Protein AF-A0AAN5CTG0-F1 (afdb_monomer)

Radius of gyration: 21.65 Å; Cα contacts (8 Å, |Δi|>4): 172; chains: 1; bounding box: 66×44×55 Å

Foldseek 3Di:
DDDDPVVVVVVVPPPPPLQAAKEWAWDWDDDPPDDIDIDTDIDGAPDSPQFKKKKAWDQDPVVRDIDIGIGTCPVVDPDADDDVVRRMGIDGGHHPVVDPPPCVVVVVVVVVVVVVVVVD

pLDDT: mean 75.94, std 18.67, range [44.91, 95.44]

Secondary structure (DSSP, 8-state):
-PPPTHHHHTTSS------PPEEEEEEEE--SSS--EEEEEEEE-SSTT--EEEEEEEE-TTT--EEEEEEE-TTS-SSSEEETTTTEEEEESTTGGG-SSTTHHHHHHHHHHHHHHT--

Solvent-accessible surface area (backbone atoms only — not comparable to full-atom values): 7291 Å² total; per-residue (Å²): 136,82,83,63,75,72,65,61,62,66,69,72,70,69,74,76,73,81,70,52,42,33,19,34,27,75,45,72,53,68,64,90,84,80,50,82,40,85,38,81,39,82,42,66,38,88,51,82,83,50,64,34,15,19,31,36,51,47,68,40,89,87,76,70,47,74,47,77,48,39,27,55,23,87,81,76,48,90,58,72,51,73,41,80,90,78,29,35,36,24,33,62,55,75,40,52,45,69,62,84,60,82,58,72,66,56,58,57,53,52,55,53,52,54,54,54,60,71,75,102

Structure (mmCIF, N/CA/C/O backbone):
data_AF-A0AAN5CTG0-F1
#
_entry.id   AF-A0AAN5CTG0-F1
#
loop_
_atom_site.group_PDB
_atom_site.id
_atom_site.type_symbol
_atom_site.label_atom_id
_atom_site.label_alt_id
_atom_site.label_comp_id
_atom_site.label_asym_id
_atom_site.label_entity_id
_atom_site.label_seq_id
_atom_site.pdbx_PDB_ins_code
_atom_site.Cartn_x
_atom_site.Cartn_y
_atom_site.Cartn_z
_atom_site.occupancy
_atom_site.B_iso_or_equiv
_atom_site.auth_seq_id
_atom_site.auth_comp_id
_atom_site.auth_asym_id
_atom_site.auth_atom_id
_atom_site.pdbx_PDB_model_num
ATOM 1 N N . GLN A 1 1 ? -47.597 23.504 26.389 1.00 46.47 1 GLN A N 1
ATOM 2 C CA . GLN A 1 1 ? -46.165 23.448 26.754 1.00 46.47 1 GLN A CA 1
ATOM 3 C C . GLN A 1 1 ? -45.370 23.237 25.472 1.00 46.47 1 GLN A C 1
ATOM 5 O O . GLN A 1 1 ? -45.472 22.171 24.883 1.00 46.47 1 GLN A O 1
ATOM 10 N N . CYS A 1 2 ? -44.691 24.278 24.977 1.00 44.91 2 CYS A N 1
ATOM 11 C CA . CYS A 1 2 ? -43.894 24.206 23.748 1.00 44.91 2 CYS A CA 1
ATOM 12 C C . CYS A 1 2 ? -42.561 23.494 24.023 1.00 44.91 2 CYS A C 1
ATOM 14 O O . CYS A 1 2 ? -41.868 23.900 24.959 1.00 44.91 2 CYS A O 1
ATOM 16 N N . PRO A 1 3 ? -42.162 22.488 23.226 1.00 50.59 3 PRO A N 1
ATOM 17 C CA . PRO A 1 3 ? -40.803 21.975 23.278 1.00 50.59 3 PRO A CA 1
ATOM 18 C C . PRO A 1 3 ? -39.841 23.093 22.858 1.00 50.59 3 PRO A C 1
ATOM 20 O O . PRO A 1 3 ? -40.005 23.742 21.825 1.00 50.59 3 PRO A O 1
ATOM 23 N N . THR A 1 4 ? -38.861 23.369 23.711 1.00 51.44 4 THR A N 1
ATOM 24 C CA . THR A 1 4 ? -37.830 24.383 23.508 1.00 51.44 4 THR A CA 1
ATOM 25 C C . THR A 1 4 ? -36.988 24.038 22.275 1.00 51.44 4 THR A C 1
ATOM 27 O O . THR A 1 4 ? -36.435 22.944 22.175 1.00 51.44 4 THR A O 1
ATOM 30 N N . MET A 1 5 ? -36.817 25.002 21.356 1.00 53.66 5 MET A N 1
ATOM 31 C CA . MET A 1 5 ? -35.981 24.894 20.136 1.00 53.66 5 MET A CA 1
ATOM 32 C C . MET A 1 5 ? -34.534 24.436 20.404 1.00 53.66 5 MET A C 1
ATOM 34 O O . MET A 1 5 ? -33.823 24.022 19.493 1.00 53.66 5 MET A O 1
ATOM 38 N N . ARG A 1 6 ? -34.094 24.471 21.665 1.00 51.34 6 ARG A N 1
ATOM 39 C CA . ARG A 1 6 ? -32.766 24.053 22.116 1.00 51.34 6 ARG A CA 1
ATOM 40 C C . ARG A 1 6 ? -32.546 22.536 22.061 1.00 51.34 6 ARG A C 1
ATOM 42 O O . ARG A 1 6 ? -31.409 22.112 21.886 1.00 51.34 6 ARG A O 1
ATOM 49 N N . SER A 1 7 ? -33.607 21.731 22.169 1.00 50.69 7 SER A N 1
ATOM 50 C CA . SER A 1 7 ? -33.488 20.263 22.194 1.00 50.69 7 SER A CA 1
ATOM 51 C C . SER A 1 7 ? -33.437 19.620 20.806 1.00 50.69 7 SER A C 1
ATOM 53 O O . SER A 1 7 ? -32.941 18.507 20.677 1.00 50.69 7 SER A O 1
ATOM 55 N N . VAL A 1 8 ? -33.882 20.319 19.755 1.00 52.84 8 VAL A N 1
ATOM 56 C CA . VAL A 1 8 ? -33.798 19.821 18.367 1.00 52.84 8 VAL A CA 1
ATOM 57 C C . VAL A 1 8 ? -32.386 20.007 17.797 1.00 52.84 8 VAL A C 1
ATOM 59 O O . VAL A 1 8 ? -31.911 19.172 17.033 1.00 52.84 8 VAL A O 1
ATOM 62 N N . LEU A 1 9 ? -31.672 21.057 18.220 1.00 50.22 9 LEU A N 1
ATOM 63 C CA . LEU A 1 9 ? -30.337 21.378 17.705 1.00 50.22 9 LEU A CA 1
ATOM 64 C C . LEU A 1 9 ? -29.256 20.373 18.150 1.00 50.22 9 LEU A C 1
ATOM 66 O O . LEU A 1 9 ? -28.310 20.122 17.413 1.00 50.22 9 LEU A O 1
ATOM 70 N N . LEU A 1 10 ? -29.409 19.765 19.332 1.00 50.28 10 LEU A N 1
ATOM 71 C CA . LEU A 1 10 ? -28.454 18.785 19.871 1.00 50.28 10 LEU A CA 1
ATOM 72 C C . LEU A 1 10 ? -28.588 17.389 19.242 1.00 50.28 10 LEU A C 1
ATOM 74 O O . LEU A 1 10 ? -27.634 16.618 19.284 1.00 50.28 10 LEU A O 1
ATOM 78 N N . LEU A 1 11 ? -29.730 17.070 18.622 1.00 48.75 11 LEU A N 1
ATOM 79 C CA . LEU A 1 11 ? -29.954 15.780 17.957 1.00 48.75 11 LEU A CA 1
ATOM 80 C C . LEU A 1 11 ? -29.366 15.717 16.534 1.00 48.75 11 LEU A C 1
ATOM 82 O O . LEU A 1 11 ? -29.228 14.631 15.984 1.00 48.75 11 LEU A O 1
ATOM 86 N N . LEU A 1 12 ? -29.005 16.862 15.943 1.00 50.38 12 LEU A N 1
ATOM 87 C CA . LEU A 1 12 ? -28.455 16.949 14.582 1.00 50.38 12 LEU A CA 1
ATOM 88 C C . LEU A 1 12 ? -26.918 16.856 14.524 1.00 50.38 12 LEU A C 1
ATOM 90 O O . LEU A 1 12 ? -26.363 16.747 13.435 1.00 50.38 12 LEU A O 1
ATOM 94 N N . ILE A 1 13 ? -26.221 16.885 15.668 1.00 53.72 13 ILE A N 1
ATOM 95 C CA . ILE A 1 13 ? -24.744 16.920 15.732 1.00 53.72 13 ILE A CA 1
ATOM 96 C C . ILE A 1 13 ? -24.136 15.517 15.959 1.0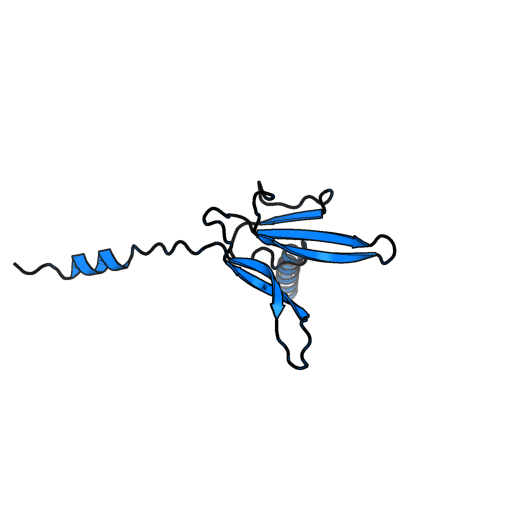0 53.72 13 ILE A C 1
ATOM 98 O O . ILE A 1 13 ? -22.926 15.338 15.875 1.00 53.72 13 ILE A O 1
ATOM 102 N N . SER A 1 14 ? -24.947 14.481 16.189 1.00 49.50 14 SER A N 1
ATOM 103 C CA . SER A 1 14 ? -24.462 13.132 16.526 1.00 49.50 14 SER A CA 1
ATOM 104 C C . SER A 1 14 ? -24.242 12.187 15.337 1.00 49.50 14 SER A C 1
ATOM 106 O O . SER A 1 14 ? -23.972 11.006 15.557 1.00 49.50 14 SER A O 1
ATOM 108 N N . LEU A 1 15 ? -24.265 12.664 14.086 1.00 53.88 15 LEU A N 1
ATOM 109 C CA . LEU A 1 15 ? -23.734 11.872 12.972 1.00 53.88 15 LEU A CA 1
ATOM 110 C C . LEU A 1 15 ? -22.201 11.896 13.021 1.00 53.88 15 LEU A C 1
ATOM 112 O O . LEU A 1 15 ? -21.543 12.582 12.242 1.00 53.88 15 LEU A O 1
ATOM 116 N N . ALA A 1 16 ? -21.623 11.100 13.922 1.00 52.06 16 ALA A N 1
ATOM 117 C CA . ALA A 1 16 ? -20.313 10.520 13.680 1.00 52.06 16 ALA A CA 1
ATOM 118 C C . ALA A 1 16 ? -20.470 9.629 12.443 1.00 52.06 16 ALA A C 1
ATOM 120 O O . ALA A 1 16 ? -20.787 8.446 12.541 1.00 52.06 16 ALA A O 1
ATOM 121 N N . SER A 1 17 ? -20.365 10.224 11.255 1.00 53.41 17 SER A N 1
ATOM 122 C CA . SER A 1 17 ? -20.277 9.478 10.013 1.00 53.41 17 SER A CA 1
ATOM 123 C C . SER A 1 17 ? -19.044 8.597 10.145 1.00 53.41 17 SER A C 1
ATOM 125 O O . SER A 1 17 ? -17.922 9.098 10.061 1.00 53.41 17 SER A O 1
ATOM 127 N N . ALA A 1 18 ? -19.253 7.310 10.420 1.00 59.97 18 ALA A N 1
ATOM 128 C CA . ALA A 1 18 ? -18.228 6.293 10.299 1.00 59.97 18 ALA A CA 1
ATOM 129 C C . ALA A 1 18 ? -17.842 6.247 8.819 1.00 59.97 18 ALA A C 1
ATOM 131 O O . ALA A 1 18 ? -18.443 5.536 8.017 1.00 59.97 18 ALA A O 1
ATOM 132 N N . THR A 1 19 ? -16.920 7.119 8.418 1.00 70.56 19 THR A N 1
ATOM 133 C CA . THR A 1 19 ? -16.385 7.112 7.066 1.00 70.56 19 THR A CA 1
ATOM 134 C C . THR A 1 19 ? -15.498 5.888 6.971 1.00 70.56 19 THR A C 1
ATOM 136 O O . THR A 1 19 ? -14.466 5.843 7.644 1.00 70.56 19 THR A O 1
ATOM 139 N N . ALA A 1 20 ? -15.908 4.909 6.165 1.00 83.88 20 ALA A N 1
ATOM 140 C CA . ALA A 1 20 ? -15.054 3.785 5.815 1.00 83.88 20 ALA A CA 1
ATOM 141 C C . ALA A 1 20 ? -13.685 4.313 5.358 1.00 83.88 20 ALA A C 1
ATOM 143 O O . ALA A 1 20 ? -13.599 5.343 4.673 1.00 83.88 20 ALA A O 1
ATOM 144 N N . LEU A 1 21 ? -12.609 3.651 5.785 1.00 92.38 21 LEU A N 1
ATOM 145 C CA . LEU A 1 21 ? -11.263 4.056 5.406 1.00 92.38 21 LEU A CA 1
ATOM 146 C C . LEU A 1 21 ? -11.146 4.030 3.882 1.00 92.38 21 LEU A C 1
ATOM 148 O O . LEU A 1 21 ? -11.435 3.020 3.256 1.00 92.38 21 LEU A O 1
ATOM 152 N N . GLN A 1 22 ? -10.700 5.126 3.278 1.00 94.88 22 GLN A N 1
ATOM 153 C CA . GLN A 1 22 ? -10.479 5.181 1.836 1.00 94.88 22 GLN A CA 1
ATOM 154 C C . GLN A 1 22 ? -8.998 4.989 1.533 1.00 94.88 22 GLN A C 1
ATOM 156 O O . GLN A 1 22 ? -8.171 5.722 2.074 1.00 94.88 22 GLN A O 1
ATOM 161 N N . CYS A 1 23 ? -8.664 4.076 0.627 1.00 95.25 23 CYS A N 1
ATOM 162 C CA . CYS A 1 23 ? -7.294 3.803 0.199 1.00 95.25 23 CYS A CA 1
ATOM 163 C C . CYS A 1 23 ? -7.160 3.909 -1.323 1.00 95.25 23 CYS A C 1
ATOM 165 O O . CYS A 1 23 ? -8.142 3.905 -2.070 1.00 95.25 23 CYS A O 1
ATOM 167 N N . PHE A 1 24 ? -5.922 4.009 -1.801 1.00 95.19 24 PHE A N 1
ATOM 168 C CA . PHE A 1 24 ? -5.636 3.751 -3.205 1.00 95.19 24 PHE A CA 1
ATOM 169 C C . PHE A 1 24 ? -5.609 2.241 -3.456 1.00 95.19 24 PHE A C 1
ATOM 171 O O . PHE A 1 24 ? -4.906 1.518 -2.750 1.00 95.19 24 PHE A O 1
ATOM 178 N N . VAL A 1 25 ? -6.347 1.787 -4.465 1.00 93.44 25 VAL A N 1
ATOM 179 C CA . VAL A 1 25 ? -6.463 0.380 -4.879 1.00 93.44 25 VAL A CA 1
ATOM 180 C C . VAL A 1 25 ? -6.209 0.257 -6.388 1.00 93.44 25 VAL A C 1
ATOM 182 O O . VAL A 1 25 ? -6.381 1.250 -7.114 1.00 93.44 25 VAL A O 1
ATOM 185 N N . PRO A 1 26 ? -5.785 -0.911 -6.908 1.00 90.31 26 PRO A N 1
ATOM 186 C CA . PRO A 1 26 ? -5.777 -1.134 -8.341 1.00 90.31 26 PRO A CA 1
ATOM 187 C C . PRO A 1 26 ? -7.207 -1.101 -8.864 1.00 90.31 26 PRO A C 1
ATOM 189 O O . PRO A 1 26 ? -8.150 -1.555 -8.221 1.00 90.31 26 PRO A O 1
ATOM 192 N N . GLY A 1 27 ? -7.353 -0.629 -10.084 1.00 85.25 27 GLY A N 1
ATOM 193 C CA . GLY A 1 27 ? -8.539 -0.910 -10.854 1.00 85.25 27 GLY A CA 1
ATOM 194 C C . GLY A 1 27 ? -8.311 -0.571 -12.307 1.00 85.25 27 GLY A C 1
ATOM 195 O O . GLY A 1 27 ? -7.182 -0.429 -12.777 1.00 85.25 27 GLY A O 1
ATOM 196 N N . THR A 1 28 ? -9.407 -0.452 -13.027 1.00 82.94 28 THR A N 1
ATOM 197 C CA . THR A 1 28 ? -9.393 -0.244 -14.466 1.00 82.94 28 THR A CA 1
ATOM 198 C C . THR A 1 28 ? -10.320 0.901 -14.820 1.00 82.94 28 THR A C 1
ATOM 200 O O . THR A 1 28 ? -11.454 0.921 -14.341 1.00 82.94 28 THR A O 1
ATOM 203 N N . CYS A 1 29 ? -9.876 1.849 -15.646 1.00 74.44 29 CYS A N 1
ATOM 204 C CA . CYS A 1 29 ? -10.745 2.927 -16.122 1.00 74.44 29 CYS A CA 1
ATOM 205 C C . CYS A 1 29 ? -10.625 3.175 -17.634 1.00 74.44 29 CYS A C 1
ATOM 207 O O . CYS A 1 29 ? -9.645 2.772 -18.259 1.00 74.44 29 CYS A O 1
ATOM 209 N N . CYS A 1 30 ? -11.678 3.832 -18.147 1.00 67.88 30 CYS A N 1
ATOM 210 C CA . CYS A 1 30 ? -11.925 4.403 -19.479 1.00 67.88 30 CYS A CA 1
ATOM 211 C C . CYS A 1 30 ? -11.598 3.537 -20.711 1.00 67.88 30 CYS A C 1
ATOM 213 O O . CYS A 1 30 ? -10.450 3.193 -20.967 1.00 67.88 30 CYS A O 1
ATOM 215 N N . LYS A 1 31 ? -12.617 3.322 -21.556 1.00 55.19 31 LYS A N 1
ATOM 216 C CA . LYS A 1 31 ? -12.471 3.000 -22.982 1.00 55.19 31 LYS A CA 1
ATOM 217 C C . LYS A 1 31 ? -12.620 4.300 -23.784 1.00 55.19 31 LYS A C 1
ATOM 219 O O . LYS A 1 31 ? -13.746 4.670 -24.089 1.00 55.19 31 LYS A O 1
ATOM 224 N N . GLU A 1 32 ? -11.529 4.987 -24.114 1.00 57.03 32 GLU A N 1
ATOM 225 C CA . GLU A 1 32 ? -11.566 5.984 -25.208 1.00 57.03 32 GLU A CA 1
ATOM 226 C C . GLU A 1 32 ? -11.422 5.293 -26.576 1.00 57.03 32 GLU A C 1
ATOM 228 O O . GLU A 1 32 ? -12.118 5.659 -27.512 1.00 57.03 32 GLU A O 1
ATOM 233 N N . ASP A 1 33 ? -10.669 4.184 -26.639 1.00 66.00 33 ASP A N 1
ATOM 234 C CA . ASP A 1 33 ? -10.407 3.418 -27.874 1.00 66.00 33 ASP A CA 1
ATOM 235 C C . ASP A 1 33 ? -10.825 1.936 -27.774 1.00 66.00 33 ASP A C 1
ATOM 237 O O . ASP A 1 33 ? -10.307 1.067 -28.472 1.00 66.00 33 ASP A O 1
ATOM 241 N N . GLY A 1 34 ? -11.709 1.591 -26.832 1.00 69.44 34 GLY A N 1
ATOM 242 C CA . GLY A 1 34 ? -12.140 0.202 -26.611 1.00 69.44 34 GLY A CA 1
ATOM 243 C C . GLY A 1 34 ? -11.227 -0.645 -25.710 1.00 69.44 34 GLY A C 1
ATOM 244 O O . GLY A 1 34 ? -11.646 -1.730 -25.294 1.00 69.44 34 GLY A O 1
ATOM 245 N N . TYR A 1 35 ? -10.045 -0.140 -25.344 1.00 66.81 35 TYR A N 1
ATOM 246 C CA . TYR A 1 35 ? -9.071 -0.820 -24.483 1.00 66.81 35 TYR A CA 1
ATOM 247 C C . TYR A 1 35 ? -9.147 -0.382 -23.021 1.00 66.81 35 TYR A C 1
ATOM 249 O O . TYR A 1 35 ? -9.318 0.795 -22.715 1.00 66.81 35 TYR A O 1
ATOM 257 N N . THR A 1 36 ? -8.967 -1.347 -22.123 1.00 78.25 36 THR A N 1
ATOM 258 C CA . THR A 1 36 ? -8.943 -1.147 -20.674 1.00 78.25 36 THR A CA 1
ATOM 259 C C . THR A 1 36 ? -7.524 -0.819 -20.211 1.00 78.25 36 THR A C 1
ATOM 261 O O . THR A 1 36 ? -6.595 -1.565 -20.522 1.00 78.25 36 THR A O 1
ATOM 264 N N . ARG A 1 37 ? -7.338 0.259 -19.437 1.00 77.44 37 ARG A N 1
ATOM 265 C CA . ARG A 1 37 ? -6.046 0.575 -18.805 1.00 77.44 37 ARG A CA 1
ATOM 266 C C . ARG A 1 37 ? -6.085 0.342 -17.299 1.00 77.44 37 ARG A C 1
ATOM 268 O O . ARG A 1 37 ? -7.063 0.689 -16.636 1.00 77.44 37 ARG A O 1
ATOM 275 N N . ASN A 1 38 ? -4.994 -0.212 -16.770 1.00 82.75 38 ASN A N 1
ATOM 276 C CA . ASN A 1 38 ? -4.773 -0.323 -15.331 1.00 82.75 38 ASN A CA 1
ATOM 277 C C . ASN A 1 38 ? -4.511 1.067 -14.757 1.00 82.75 38 ASN A C 1
ATOM 279 O O . ASN A 1 38 ? -3.616 1.779 -15.213 1.00 82.75 38 ASN A O 1
ATOM 283 N N . VAL A 1 39 ? -5.277 1.432 -13.739 1.00 84.19 39 VAL A N 1
ATOM 284 C CA . VAL A 1 39 ? -5.143 2.694 -13.021 1.00 84.19 39 VAL A CA 1
ATOM 285 C C . VAL A 1 39 ? -5.142 2.452 -11.525 1.00 84.19 39 VAL A C 1
ATOM 287 O O . VAL A 1 39 ? -5.637 1.447 -11.024 1.00 84.19 39 VAL A O 1
ATOM 290 N N . THR A 1 40 ? -4.586 3.404 -10.789 1.00 88.12 40 THR A N 1
ATOM 291 C CA . THR A 1 40 ? -4.788 3.474 -9.346 1.00 88.12 40 THR A CA 1
ATOM 292 C C . THR A 1 40 ? -6.007 4.347 -9.080 1.00 88.12 40 THR A C 1
ATOM 294 O O . THR A 1 40 ? -6.035 5.508 -9.486 1.00 88.12 40 THR A O 1
ATOM 297 N N . MET A 1 41 ? -7.004 3.802 -8.395 1.00 89.94 41 MET A N 1
ATOM 298 C CA . MET A 1 41 ? -8.235 4.507 -8.042 1.00 89.94 41 MET A CA 1
ATOM 299 C C . MET A 1 41 ? -8.364 4.665 -6.530 1.00 89.94 41 MET A C 1
ATOM 301 O O . MET A 1 41 ? -7.703 3.970 -5.763 1.00 89.94 41 MET A O 1
ATOM 305 N N . LYS A 1 42 ? -9.194 5.617 -6.107 1.00 93.69 42 LYS A N 1
ATOM 306 C CA . LYS A 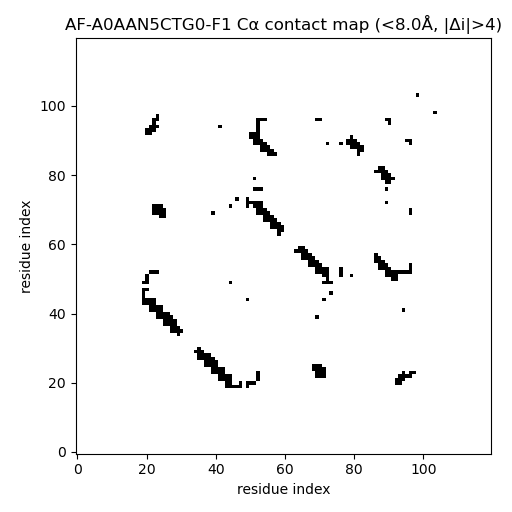1 42 ? -9.575 5.801 -4.704 1.00 93.69 42 LYS A CA 1
ATOM 307 C C . LYS A 1 42 ? -10.812 4.947 -4.456 1.00 93.69 42 LYS A C 1
ATOM 309 O O . LYS A 1 42 ? -11.775 5.084 -5.206 1.00 93.69 42 LYS A O 1
ATOM 314 N N 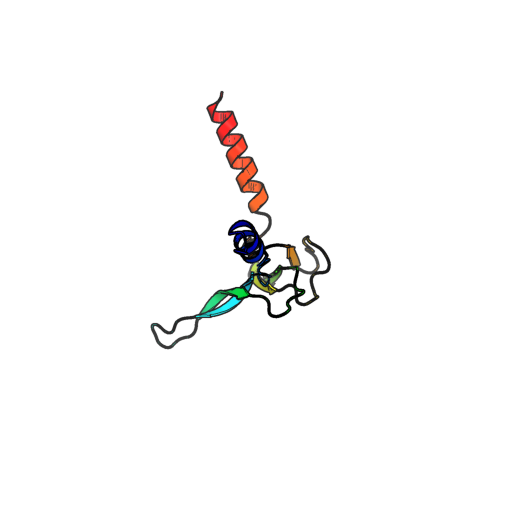. ALA A 1 43 ? -10.786 4.104 -3.436 1.00 92.50 43 ALA A N 1
ATOM 315 C CA . ALA A 1 43 ? -11.925 3.276 -3.069 1.00 92.50 43 ALA A CA 1
ATOM 316 C C . ALA A 1 43 ? -12.028 3.157 -1.552 1.00 92.50 43 ALA A C 1
ATOM 318 O O . ALA A 1 43 ? -11.012 3.183 -0.850 1.00 92.50 43 ALA A O 1
ATOM 319 N N . ASP A 1 44 ? -13.259 3.043 -1.071 1.00 94.75 44 ASP A N 1
ATOM 320 C CA . ASP A 1 44 ? -13.529 2.752 0.329 1.00 94.75 44 ASP A CA 1
ATOM 321 C C . ASP A 1 44 ? -13.194 1.281 0.595 1.00 94.75 44 ASP A C 1
ATOM 323 O O . ASP A 1 44 ? -13.488 0.402 -0.221 1.00 94.75 44 ASP A O 1
ATOM 327 N N . CYS A 1 45 ? -12.530 1.019 1.715 1.00 93.12 45 CYS A N 1
ATOM 328 C CA . CYS A 1 45 ? -12.168 -0.325 2.115 1.00 93.12 45 CYS A CA 1
ATOM 329 C C . CYS A 1 45 ? -13.424 -1.105 2.515 1.00 93.12 45 CYS A C 1
ATOM 331 O O . CYS A 1 45 ? -14.282 -0.566 3.216 1.00 93.12 45 CYS A O 1
ATOM 333 N N . PRO A 1 46 ? -13.552 -2.365 2.061 1.00 91.56 46 PRO A N 1
ATOM 334 C CA . PRO A 1 46 ? -14.770 -3.142 2.258 1.00 91.56 46 PRO A CA 1
ATOM 335 C C . PRO A 1 46 ? -14.969 -3.577 3.713 1.00 91.56 46 PRO A C 1
ATOM 337 O O . PRO A 1 46 ? -16.108 -3.763 4.135 1.00 91.56 46 PRO A O 1
ATOM 340 N N . ASP A 1 47 ? -13.883 -3.753 4.472 1.00 90.44 47 ASP A N 1
ATOM 341 C CA . ASP A 1 47 ? -13.955 -4.071 5.897 1.00 90.44 47 ASP A CA 1
ATOM 342 C C . ASP A 1 47 ? -14.165 -2.777 6.706 1.00 90.44 47 ASP A C 1
ATOM 344 O O . ASP A 1 47 ? -13.313 -1.884 6.657 1.00 90.44 47 ASP A O 1
ATOM 348 N N . PRO A 1 48 ? -15.272 -2.648 7.461 1.00 85.94 48 PRO A N 1
ATOM 349 C CA . PRO A 1 48 ? -15.518 -1.479 8.302 1.00 85.94 48 PRO A CA 1
ATOM 350 C C . PRO A 1 48 ? -14.512 -1.329 9.452 1.00 85.94 48 PRO A C 1
ATOM 352 O O . PRO A 1 48 ? -14.400 -0.238 10.008 1.00 85.94 48 PRO A O 1
ATOM 355 N N . ASN A 1 49 ? -13.793 -2.396 9.811 1.00 89.06 49 ASN A N 1
ATOM 356 C CA . ASN A 1 49 ? -12.734 -2.375 10.819 1.00 89.06 49 ASN A CA 1
ATOM 357 C C . ASN A 1 49 ? -11.345 -2.169 10.200 1.00 89.06 49 ASN A C 1
ATOM 359 O O . ASN A 1 49 ? -10.345 -2.256 10.910 1.00 89.06 49 ASN A O 1
ATOM 363 N N . GLU A 1 50 ? -11.260 -1.921 8.890 1.00 92.75 50 GLU A N 1
ATOM 364 C CA . GLU A 1 50 ? -9.988 -1.616 8.251 1.00 92.75 50 GLU A CA 1
ATOM 365 C C . GLU A 1 50 ? -9.431 -0.299 8.796 1.00 92.75 50 GLU A C 1
ATOM 367 O O . GLU A 1 50 ? -9.996 0.780 8.602 1.00 92.75 50 GLU A O 1
ATOM 372 N N . GLU A 1 51 ? -8.273 -0.384 9.439 1.00 93.19 51 GLU A N 1
ATOM 373 C CA . GLU A 1 51 ? -7.559 0.782 9.954 1.00 93.19 51 GLU A CA 1
ATOM 374 C C . GLU A 1 51 ? -6.385 1.196 9.061 1.00 93.19 51 GLU A C 1
ATOM 376 O O . GLU A 1 51 ? -5.863 2.305 9.214 1.00 93.19 51 GLU A O 1
ATOM 381 N N . TYR A 1 52 ? -5.968 0.329 8.131 1.00 95.19 52 TYR A N 1
ATOM 382 C CA . TYR A 1 52 ? -4.725 0.496 7.391 1.00 95.19 52 TYR A CA 1
ATOM 383 C C . TYR A 1 52 ? -4.931 0.551 5.878 1.00 95.19 52 TYR A C 1
ATOM 385 O O . TYR A 1 52 ? -5.668 -0.232 5.281 1.00 95.19 52 TYR A O 1
ATOM 393 N N . CYS A 1 53 ? -4.173 1.430 5.228 1.00 95.44 53 CYS A N 1
ATOM 394 C CA . CYS A 1 53 ? -3.841 1.262 3.824 1.00 95.44 53 CYS A CA 1
ATOM 395 C C . CYS A 1 53 ? -2.473 0.599 3.703 1.00 95.44 53 CYS A C 1
ATOM 397 O O . CYS A 1 53 ? -1.555 0.852 4.486 1.00 95.44 53 CYS A O 1
ATOM 399 N N . MET A 1 54 ? -2.319 -0.194 2.653 1.00 94.69 54 MET A N 1
ATOM 400 C CA . MET A 1 54 ? -1.101 -0.918 2.355 1.00 94.69 54 MET A CA 1
ATOM 401 C C . MET A 1 54 ? -0.525 -0.508 1.007 1.00 94.69 54 MET A C 1
ATOM 403 O O . MET A 1 54 ? -1.231 -0.147 0.054 1.00 94.69 54 MET A O 1
ATOM 407 N N . LYS A 1 55 ? 0.795 -0.601 0.927 1.00 92.75 55 LYS A N 1
ATOM 408 C CA . LYS A 1 55 ? 1.579 -0.467 -0.287 1.00 92.75 55 LYS A CA 1
ATOM 409 C C . LYS A 1 55 ? 2.624 -1.573 -0.317 1.00 92.75 55 LYS A C 1
ATOM 411 O O . LYS A 1 55 ? 3.294 -1.790 0.678 1.00 92.75 55 LYS A O 1
ATOM 416 N N . MET A 1 56 ? 2.806 -2.215 -1.457 1.00 91.75 56 MET A N 1
ATOM 417 C CA . MET A 1 56 ? 3.850 -3.216 -1.670 1.00 91.75 56 MET A CA 1
ATOM 418 C C . MET A 1 56 ? 4.589 -2.931 -2.968 1.00 91.75 56 MET A C 1
ATOM 420 O O . MET A 1 56 ? 4.075 -2.223 -3.841 1.00 91.75 56 MET A O 1
ATOM 424 N N . TRP A 1 57 ? 5.802 -3.441 -3.095 1.00 91.00 57 TRP A N 1
ATOM 425 C CA . TRP A 1 57 ? 6.572 -3.315 -4.319 1.00 91.00 57 TRP A CA 1
ATOM 426 C C . TRP A 1 57 ? 7.291 -4.608 -4.661 1.00 91.00 57 TRP A C 1
ATOM 428 O O . TRP A 1 57 ? 7.494 -5.463 -3.815 1.00 91.00 57 TRP A O 1
ATOM 438 N N . THR A 1 58 ? 7.642 -4.739 -5.933 1.00 91.00 58 THR A N 1
ATOM 439 C CA . THR A 1 58 ? 8.498 -5.804 -6.449 1.00 91.00 58 THR A CA 1
ATOM 440 C C . THR A 1 58 ? 9.564 -5.170 -7.322 1.00 91.00 58 THR A C 1
ATOM 442 O O . THR A 1 58 ? 9.240 -4.307 -8.144 1.00 91.00 58 THR A O 1
ATOM 445 N N . VAL A 1 59 ? 10.812 -5.600 -7.176 1.00 89.81 59 VAL A N 1
ATOM 446 C CA . VAL A 1 59 ? 11.925 -5.149 -8.020 1.00 89.81 59 VAL A CA 1
ATOM 447 C C . VAL A 1 59 ? 12.292 -6.271 -8.981 1.00 89.81 59 VAL A C 1
ATOM 449 O O . VAL A 1 59 ? 12.619 -7.374 -8.553 1.00 89.81 59 VAL A O 1
ATOM 452 N N . ASP A 1 60 ? 12.213 -5.996 -10.280 1.00 90.38 60 ASP A N 1
ATOM 453 C CA . ASP A 1 60 ? 12.688 -6.923 -11.307 1.00 90.38 60 ASP A CA 1
ATOM 454 C C . ASP A 1 60 ? 14.227 -6.998 -11.253 1.00 90.38 60 ASP A C 1
ATOM 456 O O . ASP A 1 60 ? 14.880 -5.966 -11.426 1.00 90.38 60 ASP A O 1
ATOM 460 N N . PRO A 1 61 ? 14.832 -8.180 -11.032 1.00 90.25 61 PRO A N 1
ATOM 461 C CA . PRO A 1 61 ? 16.281 -8.308 -10.882 1.00 90.25 61 PRO A CA 1
ATOM 462 C C . PRO A 1 61 ? 17.060 -8.066 -12.183 1.00 90.25 61 PRO A C 1
ATOM 464 O O . PRO A 1 61 ? 18.252 -7.775 -12.127 1.00 90.25 61 PRO A O 1
ATOM 467 N N . TYR A 1 62 ? 16.419 -8.176 -13.348 1.00 93.00 62 TYR A N 1
ATOM 468 C CA . TYR A 1 62 ? 17.063 -8.008 -14.652 1.00 93.00 62 TYR A CA 1
ATOM 469 C C . TYR A 1 62 ? 16.957 -6.575 -15.165 1.00 93.00 62 TYR A C 1
ATOM 471 O O . TYR A 1 62 ? 17.899 -6.056 -15.760 1.00 93.00 62 TYR A O 1
ATOM 479 N N . THR A 1 63 ? 15.811 -5.928 -14.944 1.00 94.44 63 THR A N 1
ATOM 480 C CA . THR A 1 63 ? 15.560 -4.558 -15.425 1.00 94.44 63 THR A CA 1
ATOM 481 C C . THR A 1 63 ? 15.726 -3.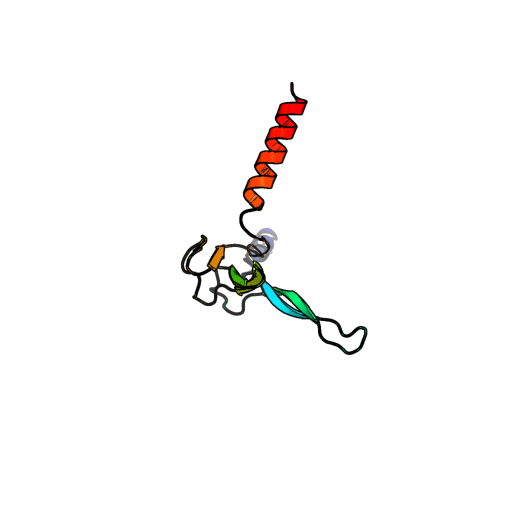494 -14.341 1.00 94.44 63 THR A C 1
ATOM 483 O O . THR A 1 63 ? 15.691 -2.302 -14.645 1.00 94.44 63 THR A O 1
ATOM 486 N N . ASN A 1 64 ? 15.894 -3.907 -13.080 1.00 88.62 64 ASN A N 1
ATOM 487 C CA . ASN A 1 64 ? 15.887 -3.054 -11.889 1.00 88.62 64 ASN A CA 1
ATOM 488 C C . ASN A 1 64 ? 14.641 -2.151 -11.797 1.00 88.62 64 ASN A C 1
ATOM 490 O O . ASN A 1 64 ? 14.658 -1.068 -11.208 1.00 88.62 64 ASN A O 1
ATOM 494 N N . LYS A 1 65 ? 13.543 -2.574 -12.432 1.00 88.38 65 LYS A N 1
ATOM 495 C CA . LYS A 1 65 ? 12.293 -1.826 -12.473 1.00 88.38 65 LYS A CA 1
ATOM 496 C C . LYS A 1 65 ? 11.462 -2.159 -11.243 1.00 88.38 65 LYS A C 1
ATOM 498 O O . LYS A 1 65 ? 11.076 -3.309 -11.034 1.00 88.38 65 LYS A O 1
ATOM 503 N N . THR A 1 66 ? 11.112 -1.132 -10.475 1.00 87.00 66 THR A N 1
ATOM 504 C CA . THR A 1 66 ? 10.193 -1.266 -9.342 1.00 87.00 66 THR A CA 1
ATOM 505 C C . THR A 1 66 ? 8.748 -1.149 -9.808 1.00 87.00 66 THR A C 1
ATOM 507 O O . THR A 1 66 ? 8.345 -0.137 -10.384 1.00 87.00 66 THR A O 1
ATOM 510 N N . THR A 1 67 ? 7.947 -2.166 -9.511 1.00 87.88 67 THR A N 1
ATOM 511 C CA . THR A 1 67 ? 6.490 -2.131 -9.673 1.00 87.88 67 THR A CA 1
ATOM 512 C C . THR A 1 67 ? 5.848 -1.976 -8.303 1.00 87.88 67 THR A C 1
ATOM 514 O O . THR A 1 67 ? 6.256 -2.644 -7.361 1.00 87.88 67 THR A O 1
ATOM 517 N N . VAL A 1 68 ? 4.872 -1.077 -8.178 1.00 89.00 68 VAL A N 1
ATOM 518 C CA . VAL A 1 68 ? 4.210 -0.750 -6.908 1.00 89.00 68 VAL A CA 1
ATOM 519 C C . VAL A 1 68 ? 2.739 -1.139 -6.979 1.00 89.00 68 VAL A C 1
ATOM 521 O O . VAL A 1 68 ? 2.042 -0.735 -7.908 1.00 89.00 68 VAL A O 1
ATOM 524 N N . TYR A 1 69 ? 2.256 -1.826 -5.949 1.00 90.00 69 TYR A N 1
ATOM 525 C CA . TYR A 1 69 ? 0.849 -2.162 -5.751 1.00 90.00 69 TYR A CA 1
ATOM 526 C C . TYR A 1 69 ? 0.332 -1.504 -4.471 1.00 90.00 69 TYR A C 1
ATOM 528 O O . TYR A 1 69 ? 1.081 -1.260 -3.522 1.00 90.00 69 TYR A O 1
ATOM 536 N N . LYS A 1 70 ? -0.954 -1.165 -4.453 1.00 93.38 70 LYS A N 1
ATOM 537 C CA . LYS A 1 70 ? -1.600 -0.408 -3.375 1.00 93.38 70 LYS A CA 1
ATOM 538 C C . LYS A 1 70 ? -2.949 -1.029 -3.083 1.00 93.38 70 LYS A C 1
ATOM 540 O O . LYS A 1 70 ? -3.656 -1.333 -4.030 1.00 93.38 70 LYS A O 1
ATOM 545 N N . GLN A 1 71 ? -3.304 -1.216 -1.822 1.00 94.56 71 GLN A N 1
ATOM 546 C CA . GLN A 1 71 ? -4.613 -1.746 -1.447 1.00 94.56 71 GLN A CA 1
ATOM 547 C C . GLN A 1 71 ? -4.967 -1.388 -0.001 1.00 94.56 71 GLN A C 1
ATOM 549 O O . GLN A 1 71 ? -4.197 -0.704 0.672 1.00 94.56 71 GLN A O 1
ATOM 554 N N . CYS A 1 72 ? -6.132 -1.826 0.468 1.00 95.06 72 CYS A N 1
ATOM 555 C CA . CYS A 1 72 ? -6.461 -1.850 1.895 1.00 95.06 72 CYS A CA 1
ATOM 556 C C . CYS A 1 72 ? -5.571 -2.866 2.636 1.00 95.06 72 CYS A C 1
ATOM 558 O O . CYS A 1 72 ? -5.013 -3.767 2.007 1.00 95.06 72 CYS A O 1
ATOM 560 N N . GLY A 1 73 ? -5.404 -2.712 3.949 1.00 93.81 73 GLY A N 1
ATOM 561 C CA . GLY A 1 73 ? -4.565 -3.576 4.780 1.00 93.81 73 GLY A CA 1
ATOM 562 C C . GLY A 1 73 ? -4.941 -5.055 4.709 1.00 93.81 73 GLY A C 1
ATOM 563 O O . GLY A 1 73 ? -4.053 -5.904 4.645 1.00 93.81 73 GLY A O 1
ATOM 564 N N . GLY A 1 74 ? -6.236 -5.376 4.690 1.00 87.19 74 GLY A N 1
ATOM 565 C CA . GLY A 1 74 ? -6.769 -6.727 4.506 1.00 87.19 74 GLY A CA 1
ATOM 566 C C . GLY A 1 74 ? -6.222 -7.742 5.513 1.00 87.19 74 GLY A C 1
ATOM 567 O O . GLY A 1 74 ? -6.000 -8.896 5.156 1.00 87.19 74 GLY A O 1
ATOM 568 N N . GLY A 1 75 ? -5.905 -7.301 6.736 1.00 86.56 75 GLY A N 1
ATOM 569 C CA . GLY A 1 75 ? -5.273 -8.123 7.777 1.00 86.56 75 GLY A CA 1
ATOM 570 C C . GLY A 1 75 ? -3.770 -8.394 7.595 1.00 86.56 75 GLY A C 1
ATOM 571 O O . GLY A 1 75 ? -3.151 -8.986 8.479 1.00 86.56 75 GLY A O 1
ATOM 572 N N . MET A 1 76 ? -3.153 -7.942 6.497 1.00 89.88 76 MET A N 1
ATOM 573 C CA . MET A 1 76 ? -1.695 -8.012 6.306 1.00 89.88 76 MET A CA 1
ATOM 574 C C . MET A 1 76 ? -0.954 -6.918 7.081 1.00 89.88 76 MET A C 1
ATOM 576 O O . MET A 1 76 ? 0.206 -7.090 7.452 1.00 89.88 76 MET A O 1
ATOM 580 N N . CYS A 1 77 ? -1.641 -5.818 7.384 1.00 92.62 77 CYS A N 1
ATOM 581 C CA . CYS A 1 77 ? -1.127 -4.753 8.230 1.00 92.62 77 CYS A CA 1
ATOM 582 C C . CYS A 1 77 ? -1.515 -4.978 9.695 1.00 92.62 77 CYS A C 1
ATOM 584 O O . CYS A 1 77 ? -2.692 -4.935 10.039 1.00 92.62 77 CYS A O 1
ATOM 586 N N . LYS A 1 78 ? -0.515 -5.182 10.563 1.00 89.25 78 LYS A N 1
ATOM 587 C CA . LYS A 1 78 ? -0.696 -5.248 12.030 1.00 89.25 78 LYS A CA 1
ATOM 588 C C . LYS A 1 78 ? -0.281 -3.960 12.747 1.00 89.25 78 LYS A C 1
ATOM 590 O O . LYS A 1 78 ? -0.707 -3.712 13.868 1.00 89.25 78 LYS A O 1
ATOM 595 N N . SER A 1 79 ? 0.573 -3.158 12.116 1.00 91.44 79 SER A N 1
ATOM 596 C CA . SER A 1 79 ? 1.092 -1.893 12.635 1.00 91.44 79 SER A CA 1
ATOM 597 C C . SER A 1 79 ? 1.486 -0.978 11.477 1.00 91.44 79 SER A C 1
ATOM 599 O O . SER A 1 79 ? 1.659 -1.441 10.351 1.00 91.44 79 SER A O 1
ATOM 601 N N . GLU A 1 80 ? 1.638 0.320 11.744 1.00 93.00 80 GLU A N 1
ATOM 602 C CA . GLU A 1 80 ? 2.247 1.235 10.773 1.00 93.00 80 GLU A CA 1
ATOM 603 C C . GLU A 1 80 ? 3.744 0.950 10.627 1.00 93.00 80 GLU A C 1
ATOM 605 O O . GLU A 1 80 ? 4.386 0.466 11.561 1.00 93.00 80 GLU A O 1
ATOM 610 N N . GLY A 1 81 ? 4.298 1.273 9.461 1.00 91.25 81 GLY A N 1
ATOM 611 C CA . GLY A 1 81 ? 5.719 1.117 9.171 1.00 91.25 81 GLY A CA 1
ATOM 612 C C . GLY A 1 81 ? 5.977 0.394 7.857 1.00 91.25 81 GLY A C 1
ATOM 613 O O . GLY A 1 81 ? 5.049 -0.014 7.160 1.00 91.25 81 GLY A O 1
ATOM 614 N N . CYS A 1 82 ? 7.255 0.265 7.520 1.00 92.00 82 CYS A N 1
ATOM 615 C CA . CYS A 1 82 ? 7.723 -0.433 6.332 1.00 92.00 82 CYS A CA 1
ATOM 616 C C . CYS A 1 82 ? 8.590 -1.624 6.731 1.00 92.00 82 CYS A C 1
ATOM 618 O O . CYS A 1 82 ? 9.411 -1.523 7.639 1.00 92.00 82 CYS A O 1
ATOM 620 N N . ASP A 1 83 ? 8.402 -2.725 6.020 1.00 90.25 83 ASP A N 1
ATOM 621 C CA . ASP A 1 83 ? 9.245 -3.906 6.040 1.00 90.25 83 ASP A CA 1
ATOM 622 C C . ASP A 1 83 ? 9.874 -4.042 4.649 1.00 90.25 83 ASP A C 1
ATOM 624 O O . ASP A 1 83 ? 9.209 -4.403 3.675 1.00 90.25 83 ASP A O 1
ATOM 628 N N . ASP A 1 84 ? 11.160 -3.707 4.548 1.00 86.62 84 ASP A N 1
ATOM 629 C CA . ASP A 1 84 ? 11.903 -3.766 3.289 1.00 86.62 84 ASP A CA 1
ATOM 630 C C . ASP A 1 84 ? 12.196 -5.206 2.841 1.00 86.62 84 ASP A C 1
ATOM 632 O O . ASP A 1 84 ? 12.391 -5.446 1.648 1.00 86.62 84 ASP A O 1
ATOM 636 N N . VAL A 1 85 ? 12.185 -6.176 3.766 1.00 87.06 85 VAL A N 1
ATOM 637 C CA . VAL A 1 85 ? 12.367 -7.602 3.455 1.00 87.06 85 VAL A CA 1
ATOM 638 C C . VAL A 1 85 ? 11.097 -8.152 2.813 1.00 87.06 85 VAL A C 1
ATOM 640 O O . VAL A 1 85 ? 11.164 -8.823 1.785 1.00 87.06 85 VAL A O 1
ATOM 643 N N . ALA A 1 86 ? 9.935 -7.815 3.378 1.00 87.75 86 ALA A N 1
ATOM 644 C CA . ALA A 1 86 ? 8.630 -8.137 2.803 1.00 87.75 86 ALA A CA 1
ATOM 645 C C . ALA A 1 86 ? 8.217 -7.198 1.650 1.00 87.75 86 ALA A C 1
ATOM 647 O O . ALA A 1 86 ? 7.189 -7.428 1.014 1.00 87.75 86 ALA A O 1
ATOM 648 N N . GLN A 1 87 ? 9.004 -6.147 1.383 1.00 91.50 87 GLN A N 1
ATOM 649 C CA . GLN A 1 87 ? 8.749 -5.113 0.374 1.00 91.50 87 GLN A CA 1
ATOM 650 C C . GLN A 1 87 ? 7.357 -4.477 0.512 1.00 91.50 87 GLN A C 1
ATOM 652 O O . GLN A 1 87 ? 6.601 -4.344 -0.456 1.00 91.50 87 GLN A O 1
ATOM 657 N N . MET A 1 88 ? 7.002 -4.101 1.740 1.00 91.94 88 MET A N 1
ATOM 658 C CA . MET A 1 88 ? 5.656 -3.670 2.107 1.00 91.94 88 MET A CA 1
ATOM 659 C C . MET A 1 88 ? 5.680 -2.516 3.111 1.00 91.94 88 MET A C 1
ATOM 661 O O . MET A 1 88 ? 6.532 -2.455 3.985 1.00 9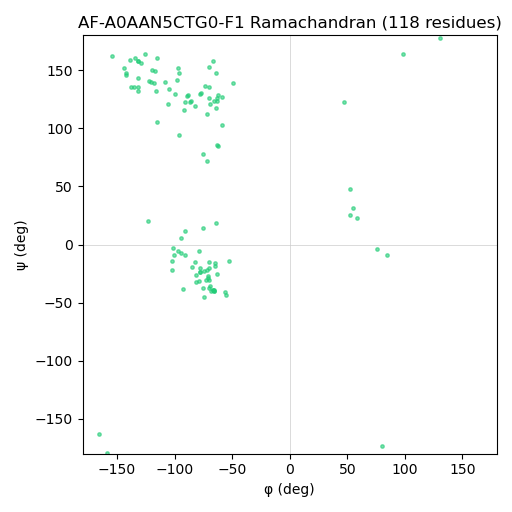1.94 88 MET A O 1
ATOM 665 N N . CYS A 1 89 ? 4.711 -1.608 3.019 1.00 93.62 89 CYS A N 1
ATOM 666 C CA . CYS A 1 89 ? 4.450 -0.562 4.000 1.00 93.62 89 CYS A CA 1
ATOM 667 C C . CYS A 1 89 ? 2.963 -0.503 4.349 1.00 93.62 89 CYS A C 1
ATOM 669 O O . CYS A 1 89 ? 2.100 -0.604 3.472 1.00 93.62 89 CYS A O 1
ATOM 671 N N . CYS A 1 90 ? 2.690 -0.232 5.617 1.00 94.75 90 CYS A N 1
ATOM 672 C CA . CYS A 1 90 ? 1.370 -0.028 6.189 1.00 94.75 90 CYS A CA 1
ATOM 673 C C . CYS A 1 90 ? 1.284 1.372 6.799 1.00 94.75 90 CYS A C 1
ATOM 675 O O . CYS A 1 90 ? 2.229 1.846 7.432 1.00 94.75 90 CYS A O 1
ATOM 677 N N . CYS A 1 91 ? 0.151 2.038 6.618 1.00 94.44 91 CYS A N 1
ATOM 678 C CA . CYS A 1 91 ? -0.103 3.365 7.170 1.00 94.44 91 CYS A CA 1
ATOM 679 C C . CYS A 1 91 ? -1.567 3.493 7.588 1.00 94.44 91 CYS A C 1
ATOM 681 O O . CYS A 1 91 ? -2.431 2.836 7.004 1.00 94.44 91 CYS A O 1
ATOM 683 N N . LYS A 1 92 ? -1.850 4.342 8.576 1.00 92.38 92 LYS A N 1
ATOM 684 C CA . LYS A 1 92 ? -3.215 4.694 8.969 1.00 92.38 92 LYS A CA 1
ATOM 685 C C . LYS A 1 92 ? -3.654 6.002 8.323 1.00 92.38 92 LYS A C 1
ATOM 687 O O . LYS A 1 92 ? -2.864 6.906 8.052 1.00 92.38 92 LYS A O 1
ATOM 692 N N . GLY A 1 93 ? -4.961 6.117 8.128 1.00 89.38 93 GLY A N 1
ATOM 693 C CA . GLY A 1 93 ? -5.597 7.343 7.667 1.00 89.38 93 GLY A CA 1
ATOM 694 C C . GLY A 1 93 ? -5.890 7.374 6.171 1.00 89.38 93 GLY A C 1
ATOM 695 O O . GLY A 1 93 ? -5.411 6.580 5.362 1.00 89.38 93 GLY A O 1
ATOM 696 N N . ARG A 1 94 ? -6.756 8.318 5.809 1.00 92.12 94 ARG A N 1
ATOM 697 C CA . ARG A 1 94 ? -7.379 8.377 4.491 1.00 92.12 94 ARG A CA 1
ATOM 698 C C . ARG A 1 94 ? -6.335 8.593 3.391 1.00 92.12 94 ARG A C 1
ATOM 700 O O . ARG A 1 94 ? -5.622 9.592 3.396 1.00 92.12 94 ARG A O 1
ATOM 707 N N . LEU A 1 95 ? -6.302 7.683 2.418 1.00 93.19 95 LEU A N 1
ATOM 708 C CA . LEU A 1 95 ? -5.441 7.706 1.235 1.00 93.19 95 LEU A CA 1
ATOM 709 C C . LEU A 1 95 ? -3.935 7.743 1.5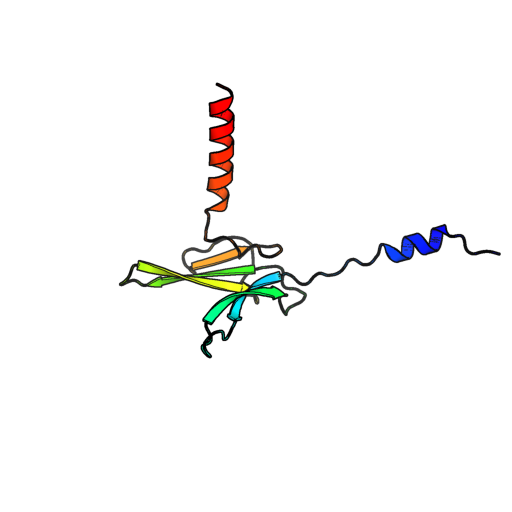57 1.00 93.19 95 LEU A C 1
ATOM 711 O O . LEU A 1 95 ? -3.141 8.165 0.716 1.00 93.19 95 LEU A O 1
ATOM 715 N N . CYS A 1 96 ? -3.511 7.294 2.743 1.00 92.62 96 CYS A N 1
ATOM 716 C CA . CYS A 1 96 ? -2.117 7.417 3.189 1.00 92.62 96 CYS A CA 1
ATOM 717 C C . CYS A 1 96 ? -1.125 6.640 2.299 1.00 92.62 96 CYS A C 1
ATOM 719 O O . CYS A 1 96 ? 0.028 7.042 2.137 1.00 92.62 96 CYS A O 1
ATOM 721 N N . ASN A 1 97 ? -1.586 5.589 1.610 1.00 92.81 97 ASN A N 1
ATOM 722 C CA . ASN A 1 97 ? -0.790 4.839 0.636 1.00 92.81 97 ASN A CA 1
ATOM 723 C C . ASN A 1 97 ? -0.607 5.581 -0.711 1.00 92.81 97 ASN A C 1
ATOM 725 O O . ASN A 1 97 ? -0.166 4.995 -1.704 1.00 92.81 97 ASN A O 1
ATOM 729 N N . ALA A 1 98 ? -0.909 6.885 -0.772 1.00 85.25 98 ALA A N 1
ATOM 730 C CA . ALA A 1 98 ? -0.560 7.768 -1.884 1.00 85.25 98 ALA A CA 1
ATOM 731 C C . ALA A 1 98 ? 0.947 7.751 -2.169 1.00 85.25 98 ALA A C 1
ATOM 733 O O . ALA A 1 98 ? 1.356 7.687 -3.332 1.00 85.25 98 ALA A O 1
ATOM 734 N N . ALA A 1 99 ? 1.753 7.790 -1.104 1.00 66.88 99 ALA A N 1
ATOM 735 C CA . ALA A 1 99 ? 3.168 8.099 -1.184 1.00 66.88 99 ALA A CA 1
ATOM 736 C C . ALA A 1 99 ? 3.963 7.033 -1.950 1.00 66.88 99 ALA A C 1
ATOM 738 O O . ALA A 1 99 ? 4.027 5.846 -1.605 1.00 66.88 99 ALA A O 1
ATOM 739 N N . SER A 1 100 ? 4.659 7.472 -2.990 1.00 56.59 100 SER A N 1
ATOM 740 C CA . SER A 1 100 ? 5.754 6.739 -3.614 1.00 56.59 100 SER A CA 1
ATOM 741 C C . SER A 1 100 ? 6.985 6.743 -2.687 1.00 56.59 100 SER A C 1
ATOM 743 O O . SER A 1 100 ? 7.966 7.415 -2.953 1.00 56.59 100 SER A O 1
ATOM 745 N N . GLY A 1 101 ? 6.930 5.997 -1.578 1.00 50.12 101 GLY A N 1
ATOM 746 C CA . GLY A 1 101 ? 8.087 5.724 -0.714 1.00 50.12 101 GLY A CA 1
ATOM 747 C C . GLY A 1 101 ? 8.399 6.893 0.228 1.00 50.12 101 GLY A C 1
ATOM 748 O O . GLY A 1 101 ? 7.613 7.840 0.263 1.00 50.12 101 GLY A O 1
ATOM 749 N N . PRO A 1 102 ? 9.513 6.854 0.983 1.00 47.56 102 PRO A N 1
ATOM 750 C CA . PRO A 1 102 ? 9.866 7.807 2.053 1.00 47.56 102 PRO A CA 1
ATOM 751 C C . PRO A 1 102 ? 10.109 9.268 1.598 1.00 47.56 102 PRO A C 1
ATOM 753 O O . PRO A 1 102 ? 10.671 10.077 2.332 1.00 47.56 102 PRO A O 1
ATOM 756 N N . ALA A 1 103 ? 9.644 9.657 0.410 1.00 45.59 103 ALA A N 1
ATOM 757 C CA . ALA A 1 103 ? 9.806 10.983 -0.179 1.00 45.59 103 ALA A CA 1
ATOM 758 C C . ALA A 1 103 ? 9.100 12.122 0.589 1.00 45.59 103 ALA A C 1
ATOM 760 O O . ALA A 1 103 ? 9.432 13.285 0.374 1.00 45.59 103 ALA A O 1
ATOM 761 N N . LEU A 1 104 ? 8.166 11.823 1.504 1.00 46.28 104 LEU A N 1
ATOM 762 C CA . LEU A 1 104 ? 7.449 12.857 2.268 1.00 46.28 104 LEU A CA 1
ATOM 763 C C . LEU A 1 104 ? 8.291 13.512 3.375 1.00 46.28 104 LEU A C 1
ATOM 765 O O . LEU A 1 104 ? 8.013 14.653 3.740 1.00 46.28 104 LEU A O 1
ATOM 769 N N . LEU A 1 105 ? 9.343 12.850 3.872 1.00 46.88 105 LEU A N 1
ATOM 770 C CA . LEU A 1 105 ? 10.253 13.468 4.847 1.00 46.88 105 LEU A CA 1
ATOM 771 C C . LEU A 1 105 ? 11.248 14.436 4.189 1.00 46.88 105 LEU A C 1
ATOM 773 O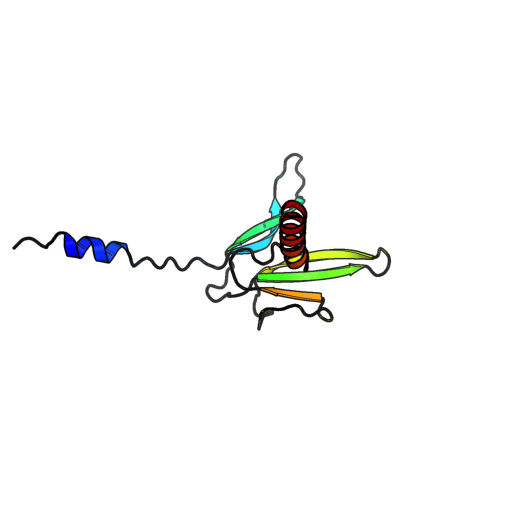 O . LEU A 1 105 ? 11.711 15.368 4.838 1.00 46.88 105 LEU A O 1
ATOM 777 N N . MET A 1 106 ? 11.538 14.283 2.894 1.00 46.06 106 MET A N 1
ATOM 778 C CA . MET A 1 106 ? 12.499 15.155 2.205 1.00 46.06 106 MET A CA 1
ATOM 779 C C . MET A 1 106 ? 11.890 16.495 1.770 1.00 46.06 106 MET A C 1
ATOM 781 O O . MET A 1 106 ? 12.599 17.498 1.695 1.00 46.06 106 MET A O 1
ATOM 785 N N . THR A 1 107 ? 10.576 16.562 1.539 1.00 46.00 107 THR A N 1
ATOM 786 C CA . THR A 1 107 ? 9.908 17.814 1.143 1.00 46.00 107 THR A CA 1
ATOM 787 C C . THR A 1 107 ? 9.775 18.829 2.281 1.00 46.00 107 THR A C 1
ATOM 789 O O . THR A 1 107 ? 9.839 20.030 2.025 1.00 46.00 107 THR A O 1
ATOM 792 N N . SER A 1 108 ? 9.645 18.389 3.538 1.00 46.31 108 SER A N 1
ATOM 793 C CA . SER A 1 108 ? 9.580 19.303 4.691 1.00 46.31 108 SER A CA 1
ATOM 794 C C . SER A 1 108 ? 10.953 19.882 5.052 1.00 46.31 108 SER A C 1
ATOM 796 O O . SER A 1 108 ? 11.056 21.072 5.355 1.00 46.31 108 SER A O 1
ATOM 798 N N . LEU A 1 109 ? 12.021 19.084 4.937 1.00 49.34 109 LEU A N 1
ATOM 799 C CA . LEU A 1 109 ? 13.403 19.526 5.162 1.00 49.34 109 LEU A CA 1
ATOM 800 C C . LEU A 1 109 ? 13.870 20.547 4.111 1.00 49.34 109 LEU A C 1
ATOM 802 O O . LEU A 1 109 ? 14.506 21.541 4.463 1.00 49.34 109 LEU A O 1
ATOM 806 N N . ALA A 1 110 ? 13.498 20.366 2.839 1.00 53.16 110 ALA A N 1
ATOM 807 C CA . ALA A 1 110 ? 13.829 21.324 1.783 1.00 53.16 110 ALA A CA 1
ATOM 808 C C . ALA A 1 110 ? 13.125 22.683 1.973 1.00 53.16 110 ALA A C 1
ATOM 810 O O . ALA A 1 110 ? 13.742 23.730 1.776 1.00 53.16 110 ALA A O 1
ATOM 811 N N . ALA A 1 111 ? 11.860 22.691 2.409 1.00 52.25 111 ALA A N 1
ATOM 812 C CA . ALA A 1 111 ? 11.129 23.931 2.675 1.00 52.25 111 ALA A CA 1
ATOM 813 C C . ALA A 1 111 ? 11.717 24.717 3.865 1.00 52.25 111 ALA A C 1
ATOM 815 O O . ALA A 1 111 ? 11.833 25.941 3.795 1.00 52.25 111 ALA A O 1
ATOM 816 N N . ALA A 1 112 ? 12.150 24.023 4.925 1.00 55.41 112 ALA A N 1
ATOM 817 C CA . ALA A 1 112 ? 12.793 24.650 6.081 1.00 55.41 112 ALA A CA 1
ATOM 818 C C . ALA A 1 112 ? 14.182 25.228 5.744 1.00 55.41 112 ALA A C 1
ATOM 820 O O . ALA A 1 112 ? 14.506 26.337 6.169 1.00 55.41 112 ALA A O 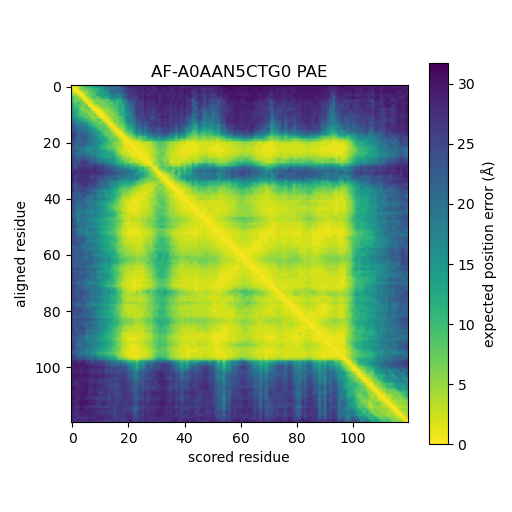1
ATOM 821 N N . ALA A 1 113 ? 14.978 24.525 4.929 1.00 58.16 113 ALA A N 1
ATOM 822 C CA . ALA A 1 113 ? 16.290 25.006 4.491 1.00 58.16 113 ALA A CA 1
ATOM 823 C C . ALA A 1 113 ? 16.189 26.256 3.596 1.00 58.16 113 ALA A C 1
ATOM 825 O O . ALA A 1 113 ? 16.962 27.198 3.758 1.00 58.16 113 ALA A O 1
ATOM 826 N N . VAL A 1 114 ? 15.202 26.309 2.692 1.00 58.03 114 VAL A 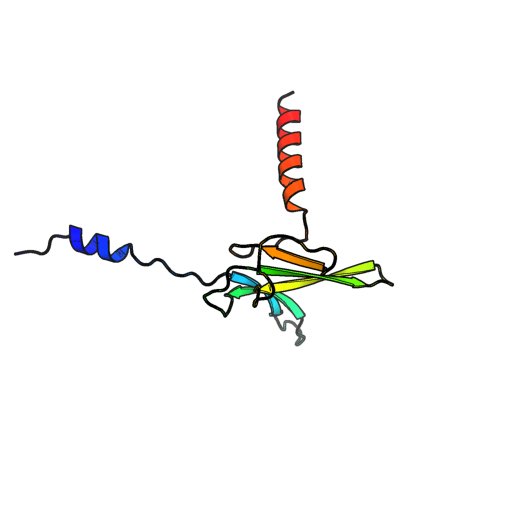N 1
ATOM 827 C CA . VAL A 1 114 ? 14.968 27.485 1.835 1.00 58.03 114 VAL A CA 1
ATOM 828 C C . VAL A 1 114 ? 14.442 28.679 2.639 1.00 58.03 114 VAL A C 1
ATOM 830 O O . VAL A 1 114 ? 14.815 29.813 2.347 1.00 58.03 114 VAL A O 1
ATOM 833 N N . ALA A 1 115 ? 13.612 28.455 3.661 1.00 55.00 115 ALA A N 1
ATOM 834 C CA . ALA A 1 115 ? 13.147 29.529 4.540 1.00 55.00 115 ALA A CA 1
ATOM 835 C C . ALA A 1 115 ? 14.295 30.145 5.362 1.00 55.00 115 ALA A C 1
ATOM 837 O O . ALA A 1 115 ? 14.367 31.365 5.479 1.00 55.00 115 ALA A O 1
ATOM 838 N N . LEU A 1 116 ? 15.225 29.328 5.868 1.00 55.31 116 LEU A N 1
ATOM 839 C CA . LEU A 1 116 ? 16.401 29.805 6.607 1.00 55.31 116 LEU A CA 1
ATOM 840 C C . LEU A 1 116 ? 17.412 30.537 5.709 1.00 55.31 116 LEU A C 1
ATOM 842 O O . LEU A 1 116 ? 17.947 31.560 6.120 1.00 55.31 116 LEU A O 1
ATOM 846 N N . LEU A 1 117 ? 17.612 30.081 4.468 1.00 56.78 117 LEU A N 1
ATOM 847 C CA . LEU A 1 117 ? 18.475 30.752 3.482 1.00 56.78 117 LEU A CA 1
ATOM 848 C C . LEU A 1 117 ? 17.910 32.078 2.953 1.00 56.78 117 LEU A C 1
ATOM 850 O O . LEU A 1 117 ? 18.640 32.836 2.330 1.00 56.78 117 LEU A O 1
ATOM 854 N N . ARG A 1 118 ? 16.617 32.358 3.153 1.00 54.91 118 ARG A N 1
ATOM 855 C CA . ARG A 1 118 ? 16.003 33.654 2.807 1.00 54.91 118 ARG A CA 1
ATOM 856 C C . ARG A 1 118 ? 15.961 34.644 3.972 1.00 54.91 118 ARG A C 1
ATOM 858 O O . ARG A 1 118 ? 15.557 35.784 3.766 1.00 54.91 118 ARG A O 1
ATOM 865 N N . LEU A 1 119 ? 16.326 34.203 5.175 1.00 50.91 119 LEU A N 1
ATOM 866 C CA . LEU A 1 119 ? 16.400 35.028 6.384 1.00 50.91 119 LEU A CA 1
ATOM 867 C C . LEU A 1 119 ? 17.840 35.448 6.730 1.00 50.91 119 LEU A C 1
ATOM 869 O O . LEU A 1 119 ? 18.021 36.196 7.690 1.00 50.91 119 LEU A O 1
ATOM 873 N N . TYR A 1 120 ? 18.828 34.980 5.962 1.00 46.06 120 TYR A N 1
ATOM 874 C CA . TYR A 1 120 ? 20.240 35.354 6.053 1.00 46.06 120 TYR A CA 1
ATOM 875 C C . TYR A 1 120 ? 20.714 36.020 4.764 1.00 46.06 120 TYR A C 1
ATOM 877 O O . TYR A 1 120 ? 20.291 35.557 3.680 1.00 46.06 120 TYR A O 1
#

Sequence (120 aa):
QCPTMRSVLLLLISLASATALQCFVPGTCCKEDGYTRNVTMKADCPDPNEEYCMKMWTVDPYTNKTTVYKQCGGGMCKSEGCDDVAQMCCCKGRLCNAASGPALLMTSLAAAAVALLRLY

Mean predicted aligned error: 13.25 Å

Nearest PDB structures (foldseek):
  7dcy-assembly1_A  TM=2.101E-01  e=9.618E+00  Mycoplasmoides genitalium G37

Organism: NCBI:txid1317129